Protein AF-A0A8U0NL23-F1 (afdb_monomer_lite)

InterPro domains:
  IPR001197 Large ribosomal subunit protein uL16, eukaryota/archaea [PTHR11726] (1-79)
  IPR036920 Large ribosomal subunit protein uL16 superfamily [G3DSA:3.90.1170.10] (1-43)
  IPR036920 Large r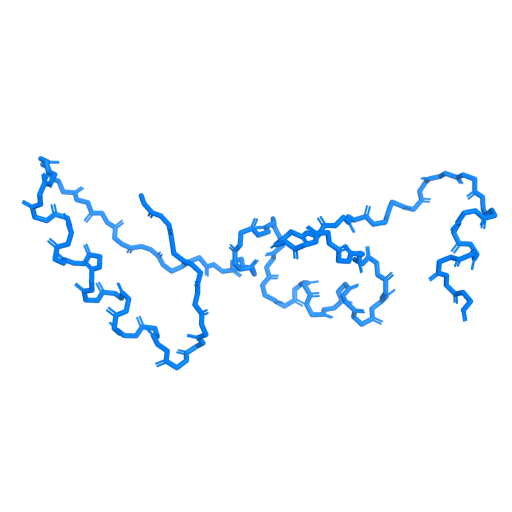ibosomal subunit protein uL16 superfamily [SSF54686] (1-38)

Foldseek 3Di:
DFDDDDPVCVVVVVVVVVVVCVVPPDDDDDDDDQCNGPAPHGPVRVVVCVVVLQWDDDDVYTDGRDPDDDVVVVVVSVD

pLDDT: mean 92.6, std 4.89, range [75.44, 98.06]

Organism: Mustela putorius furo (NCBI:txid9669)

Sequence (79 aa):
MSIRTKLQNKEHVIEALRRAKFKFPGRQKIHISKKWGFTKFSADEFEDMVAEKRLIPDGCGVKYIRTRGPLDKWRALHS

Secondary structure (DSSP, 8-state):
------GGGHHHHHHHHHHHGGGSSS-PPP---SBSTTSSSBHHHHHHHHHTT-EEEETTEEEE--S-S-HHHHHHHH-

Structure (mmCIF, N/CA/C/O backbone):
data_AF-A0A8U0NL23-F1
#
_entry.id   AF-A0A8U0NL23-F1
#
loop_
_atom_site.group_PDB
_atom_site.id
_atom_site.type_symbol
_atom_site.label_atom_id
_atom_site.label_alt_id
_atom_site.label_comp_id
_atom_site.label_asym_id
_atom_site.label_entity_id
_atom_site.label_seq_id
_atom_site.pdbx_PDB_ins_code
_atom_site.Cartn_x
_atom_site.Cartn_y
_atom_site.Cartn_z
_atom_site.occupancy
_atom_site.B_iso_or_equiv
_atom_site.auth_seq_id
_atom_site.auth_comp_id
_atom_site.auth_asym_id
_atom_site.auth_atom_id
_atom_site.pdbx_PDB_model_num
ATOM 1 N N . MET A 1 1 ? 0.530 -0.539 11.887 1.00 93.75 1 MET A N 1
ATOM 2 C CA . MET A 1 1 ? -0.067 -1.663 11.130 1.00 93.75 1 MET A CA 1
ATOM 3 C C . MET A 1 1 ? -0.569 -1.138 9.789 1.00 93.75 1 MET A C 1
ATOM 5 O O . MET A 1 1 ? -1.139 -0.053 9.783 1.00 93.75 1 MET A O 1
ATOM 9 N N . SER A 1 2 ? -0.346 -1.857 8.685 1.00 95.19 2 SER A N 1
ATOM 10 C CA . SER A 1 2 ? -0.812 -1.498 7.333 1.00 95.19 2 SER A CA 1
ATOM 11 C C . SER A 1 2 ? -1.506 -2.692 6.669 1.00 95.19 2 SER A C 1
ATOM 13 O O . SER A 1 2 ? -1.135 -3.837 6.907 1.00 95.19 2 SER A O 1
ATOM 15 N N . ILE A 1 3 ? -2.536 -2.431 5.859 1.00 96.56 3 ILE A N 1
ATOM 16 C CA . ILE A 1 3 ? -3.347 -3.457 5.188 1.00 96.56 3 ILE A CA 1
ATOM 17 C C . ILE A 1 3 ? -3.578 -3.009 3.740 1.00 96.56 3 ILE A C 1
ATOM 19 O O . ILE A 1 3 ? -3.925 -1.853 3.505 1.00 96.56 3 ILE A O 1
ATOM 23 N N . ARG A 1 4 ? -3.393 -3.919 2.775 1.00 95.38 4 ARG A N 1
ATOM 24 C CA . ARG A 1 4 ? -3.748 -3.730 1.360 1.00 95.38 4 ARG A CA 1
ATOM 25 C C . ARG A 1 4 ? -4.980 -4.575 1.056 1.00 95.38 4 ARG A C 1
ATOM 27 O O . ARG A 1 4 ? -4.982 -5.766 1.345 1.00 95.38 4 ARG A O 1
ATOM 34 N N . THR A 1 5 ? -6.010 -3.974 0.471 1.00 96.06 5 THR A N 1
ATOM 35 C CA . THR A 1 5 ? -7.258 -4.663 0.119 1.00 96.06 5 THR A CA 1
ATOM 36 C C . THR A 1 5 ? -7.866 -4.079 -1.155 1.00 96.06 5 THR A C 1
ATOM 38 O O . THR A 1 5 ? -7.417 -3.037 -1.634 1.00 96.06 5 THR A O 1
ATOM 41 N N . LYS A 1 6 ? -8.887 -4.746 -1.698 1.00 94.62 6 LYS A N 1
ATOM 42 C CA . LYS A 1 6 ? -9.728 -4.213 -2.778 1.00 94.62 6 LYS A CA 1
ATOM 43 C C . LYS A 1 6 ? -10.615 -3.082 -2.252 1.00 94.62 6 LYS A C 1
ATOM 45 O O . LYS A 1 6 ? -10.991 -3.087 -1.079 1.00 94.62 6 LYS A O 1
ATOM 50 N N . LEU A 1 7 ? -11.011 -2.159 -3.132 1.00 92.69 7 LEU A N 1
ATOM 51 C CA . LEU A 1 7 ? -11.807 -0.980 -2.766 1.00 92.69 7 LEU A CA 1
ATOM 52 C C . LEU A 1 7 ? -13.124 -1.336 -2.051 1.00 92.69 7 LEU A C 1
ATOM 54 O O . LEU A 1 7 ? -13.515 -0.644 -1.116 1.00 92.69 7 LEU A O 1
ATOM 58 N N . GLN A 1 8 ? -13.745 -2.458 -2.427 1.00 96.94 8 GLN A N 1
ATOM 59 C CA . GLN A 1 8 ? -14.997 -2.954 -1.839 1.00 96.94 8 GLN A CA 1
ATOM 60 C C . GLN A 1 8 ? -14.901 -3.203 -0.325 1.00 96.94 8 GLN A C 1
ATOM 62 O O . GLN A 1 8 ? -15.858 -2.993 0.405 1.00 96.94 8 GLN A O 1
ATOM 67 N N . ASN A 1 9 ? -13.730 -3.609 0.170 1.00 97.06 9 ASN A N 1
ATOM 68 C CA . ASN A 1 9 ? -13.546 -4.014 1.567 1.00 97.06 9 ASN A CA 1
ATOM 69 C C . ASN A 1 9 ? -13.055 -2.868 2.466 1.00 97.06 9 ASN A C 1
ATOM 71 O O . ASN A 1 9 ? -12.635 -3.103 3.602 1.00 97.06 9 ASN A O 1
ATOM 75 N N . LYS A 1 10 ? -13.050 -1.630 1.959 1.00 95.31 10 LYS A N 1
ATOM 76 C CA . LYS A 1 10 ? -12.486 -0.461 2.643 1.00 95.31 10 LYS A CA 1
ATOM 77 C C . LYS A 1 10 ? -13.089 -0.250 4.034 1.00 95.31 10 LYS A C 1
ATOM 79 O O . LYS A 1 10 ? -12.343 -0.087 4.998 1.00 95.31 10 LYS A O 1
ATOM 84 N N . GLU A 1 11 ? -14.413 -0.272 4.147 1.00 97.25 11 GLU A N 1
ATOM 85 C CA . GLU A 1 11 ? -15.117 -0.005 5.409 1.00 97.25 11 GLU A CA 1
ATOM 86 C C . GLU A 1 11 ? -14.830 -1.082 6.460 1.00 97.25 11 GLU A C 1
ATOM 88 O O . GLU A 1 11 ? -14.508 -0.767 7.608 1.00 97.25 11 GLU A O 1
ATOM 93 N N . HIS A 1 12 ? -14.820 -2.351 6.043 1.00 98.00 12 HIS A N 1
ATOM 94 C CA . HIS A 1 12 ? -14.481 -3.478 6.912 1.00 98.00 12 HIS A CA 1
ATOM 95 C C . HIS A 1 12 ? -13.062 -3.367 7.484 1.00 98.00 12 HIS A C 1
ATOM 97 O O . HIS A 1 12 ? -12.844 -3.632 8.666 1.00 98.00 12 HIS A O 1
ATOM 103 N N . VAL A 1 13 ? -12.091 -2.927 6.676 1.00 97.69 13 VAL A N 1
ATOM 104 C CA . VAL A 1 13 ? -10.705 -2.743 7.132 1.00 97.69 13 VAL A CA 1
ATOM 105 C C . VAL A 1 13 ? -10.578 -1.579 8.116 1.00 97.69 13 VAL A C 1
ATOM 107 O O . VAL A 1 13 ? -9.840 -1.689 9.098 1.00 97.69 13 VAL A O 1
ATOM 110 N N . ILE A 1 14 ? -11.306 -0.479 7.902 1.00 97.06 14 ILE A N 1
ATOM 1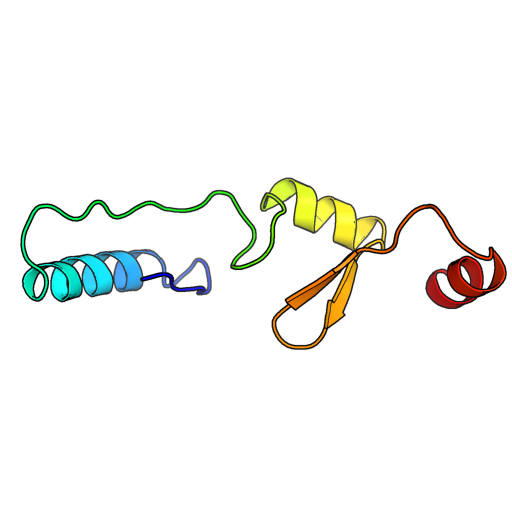11 C CA . ILE A 1 14 ? -11.312 0.656 8.838 1.00 97.06 14 ILE A CA 1
ATOM 112 C C . ILE A 1 14 ? -11.850 0.213 10.204 1.00 97.06 14 ILE A C 1
ATOM 114 O O . ILE A 1 14 ? -11.234 0.518 11.229 1.00 97.06 14 ILE A O 1
ATOM 118 N N . GLU A 1 15 ? -12.940 -0.555 10.232 1.00 97.56 15 GLU A N 1
ATOM 119 C CA . GLU A 1 15 ? -13.505 -1.087 11.476 1.00 97.56 15 GLU A CA 1
ATOM 120 C C . GLU A 1 15 ? -12.560 -2.087 12.158 1.00 97.56 15 GLU A C 1
ATOM 122 O O . GLU A 1 15 ? -12.354 -2.020 13.373 1.00 97.56 15 GLU A O 1
ATOM 127 N N . ALA A 1 16 ? -11.905 -2.964 11.393 1.00 98.06 16 ALA A N 1
ATOM 128 C CA . ALA A 1 16 ? -10.911 -3.890 11.930 1.00 98.06 16 ALA A CA 1
ATOM 129 C C . ALA A 1 16 ? -9.740 -3.148 12.603 1.00 98.06 16 ALA A C 1
ATOM 131 O O . ALA A 1 16 ? -9.360 -3.479 13.728 1.00 98.06 16 ALA A O 1
ATOM 132 N N . LEU A 1 17 ? -9.214 -2.089 11.974 1.00 97.44 17 LEU A N 1
ATOM 133 C CA . LEU A 1 17 ? -8.159 -1.253 12.561 1.00 97.44 17 LEU A CA 1
ATOM 134 C C . LEU A 1 17 ? -8.657 -0.450 13.773 1.00 97.44 17 LEU A C 1
ATOM 136 O O . LEU A 1 17 ? -7.907 -0.261 14.736 1.00 97.44 17 LEU A O 1
ATOM 140 N N . ARG A 1 18 ? -9.926 -0.015 13.772 1.00 96.94 18 ARG A N 1
ATOM 141 C CA . ARG A 1 18 ? -10.558 0.633 14.932 1.00 96.94 18 ARG A CA 1
ATOM 142 C C . ARG A 1 18 ? -10.662 -0.323 16.117 1.00 96.94 18 ARG A C 1
ATOM 144 O O . ARG A 1 18 ? -10.482 0.116 17.245 1.00 96.94 18 ARG A O 1
ATOM 151 N N . ARG A 1 19 ? -10.909 -1.613 15.887 1.00 97.56 19 ARG A N 1
ATOM 152 C CA . ARG A 1 19 ? -10.899 -2.632 16.949 1.00 97.56 19 ARG A CA 1
ATOM 153 C C . ARG A 1 19 ? -9.483 -2.953 17.416 1.00 97.56 19 ARG A C 1
ATOM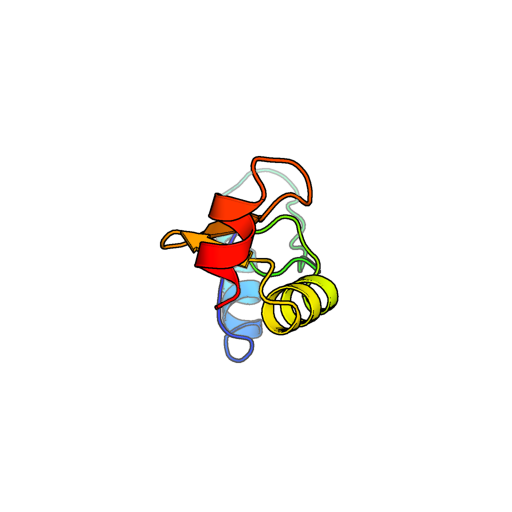 155 O O . ARG A 1 19 ? -9.234 -3.026 18.616 1.00 97.56 19 ARG A O 1
ATOM 162 N N . ALA A 1 20 ? -8.548 -3.086 16.477 1.00 97.44 20 ALA A N 1
ATOM 163 C CA . ALA A 1 20 ? -7.155 -3.399 16.777 1.00 97.44 20 ALA A CA 1
ATOM 164 C C . ALA A 1 20 ? -6.492 -2.322 17.647 1.00 97.44 20 ALA A C 1
ATOM 166 O O . ALA A 1 20 ? -5.745 -2.656 18.566 1.00 97.44 20 ALA A O 1
ATOM 167 N N . LYS A 1 21 ? -6.795 -1.033 17.423 1.00 96.56 21 LYS A N 1
ATOM 168 C CA . LYS A 1 21 ? -6.169 0.042 18.207 1.00 96.56 21 LYS A CA 1
ATOM 169 C C . LYS A 1 21 ? -6.491 -0.004 19.704 1.00 96.56 21 LYS A C 1
ATOM 171 O O . LYS A 1 21 ? -5.695 0.511 20.473 1.00 96.56 21 LYS A O 1
ATOM 176 N N . PHE A 1 22 ? -7.594 -0.634 20.130 1.00 96.38 22 PHE A N 1
ATOM 177 C CA . PHE A 1 22 ? -7.916 -0.798 21.559 1.00 96.38 22 PHE A CA 1
ATOM 178 C C . PHE A 1 22 ? -6.936 -1.711 22.303 1.00 96.38 22 PHE A C 1
ATOM 180 O O . PHE A 1 22 ? -6.941 -1.741 23.528 1.00 96.38 22 PHE A O 1
ATOM 187 N N . LYS A 1 23 ? -6.118 -2.480 21.577 1.00 97.44 23 LYS A N 1
ATOM 188 C CA . LYS A 1 23 ? -5.094 -3.354 22.160 1.00 97.44 23 LYS A CA 1
ATOM 189 C C . LYS A 1 23 ? -3.750 -2.655 22.358 1.00 97.44 23 LYS A C 1
ATOM 191 O O . LYS A 1 23 ? -2.866 -3.237 22.972 1.00 97.44 23 LYS A O 1
ATOM 196 N N . PHE A 1 24 ? -3.592 -1.428 21.860 1.00 96.25 24 PHE A N 1
ATOM 197 C CA . PHE A 1 24 ? -2.356 -0.662 21.976 1.00 96.25 24 PHE A CA 1
ATOM 198 C C . PHE A 1 24 ? -2.567 0.561 22.876 1.00 96.25 24 PHE A C 1
ATOM 200 O O . PHE A 1 24 ? -3.613 1.207 22.779 1.00 96.25 24 PHE A O 1
ATOM 207 N N . PRO A 1 25 ? -1.594 0.911 23.735 1.00 97.81 25 PRO A N 1
ATOM 208 C CA . PRO A 1 25 ? -1.697 2.102 24.566 1.00 97.81 25 PRO A CA 1
ATOM 209 C C . PRO A 1 25 ? -1.691 3.381 23.714 1.00 97.81 25 PRO A C 1
ATOM 211 O O . PRO A 1 25 ? -1.099 3.448 22.631 1.00 97.81 25 PRO A O 1
ATOM 214 N N . GLY A 1 26 ? -2.337 4.425 24.233 1.00 97.00 26 GLY A N 1
ATOM 215 C CA . GLY A 1 26 ? -2.379 5.747 23.609 1.00 97.00 26 GLY A CA 1
ATOM 216 C C . GLY A 1 26 ? -3.381 5.886 22.456 1.00 97.00 26 GLY A C 1
ATOM 217 O O . GLY A 1 26 ? -4.246 5.045 22.218 1.00 97.00 26 GLY A O 1
ATOM 218 N N . ARG A 1 27 ? -3.295 7.015 21.739 1.00 95.62 27 ARG A N 1
ATOM 219 C CA . ARG A 1 27 ? -4.201 7.345 20.630 1.00 95.62 27 ARG A CA 1
ATOM 220 C C . ARG A 1 27 ? -3.563 6.981 19.294 1.00 95.62 27 ARG A C 1
ATOM 222 O O . ARG A 1 27 ? -2.621 7.630 18.857 1.00 95.62 27 ARG A O 1
ATOM 229 N N . GLN A 1 28 ? -4.129 5.988 18.616 1.00 97.12 28 GLN A N 1
ATOM 230 C CA . GLN A 1 28 ? -3.733 5.620 17.255 1.00 97.12 28 GLN A CA 1
ATOM 231 C C . GLN A 1 28 ? -4.666 6.270 16.223 1.00 97.12 28 GLN A C 1
ATOM 233 O O . GLN A 1 28 ? -5.895 6.231 16.374 1.00 97.12 28 GLN A O 1
ATOM 238 N N . LYS A 1 29 ? -4.090 6.836 15.155 1.00 95.88 29 LYS A N 1
ATOM 239 C CA . LYS A 1 29 ? -4.822 7.434 14.027 1.00 95.88 29 LYS A CA 1
ATOM 240 C C . LYS A 1 29 ? -4.798 6.487 12.829 1.00 95.88 29 LYS A C 1
ATOM 242 O O . LYS A 1 29 ? -3.738 6.031 12.415 1.00 95.88 29 LYS A O 1
ATOM 247 N N . ILE A 1 30 ? -5.970 6.213 12.266 1.00 96.44 30 ILE A N 1
ATOM 248 C CA . ILE A 1 30 ? -6.112 5.427 11.036 1.00 96.44 30 ILE A CA 1
ATOM 249 C C . IL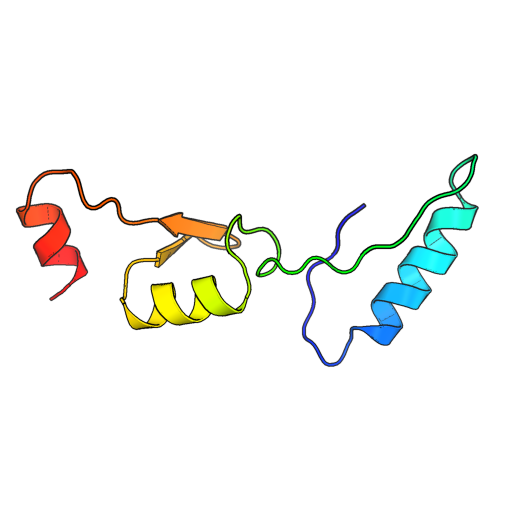E A 1 30 ? -6.046 6.403 9.861 1.00 96.44 30 ILE A C 1
ATOM 251 O O . ILE A 1 30 ? -6.738 7.420 9.866 1.00 96.44 30 ILE A O 1
ATOM 255 N N . HIS A 1 31 ? -5.206 6.110 8.872 1.00 95.56 31 HIS A N 1
ATOM 256 C CA . HIS A 1 31 ? -5.052 6.924 7.670 1.00 95.56 31 HIS A CA 1
ATOM 257 C C . HIS A 1 31 ? -5.218 6.056 6.425 1.00 95.56 31 HIS A C 1
ATOM 259 O O . HIS A 1 31 ? -4.707 4.938 6.371 1.00 95.56 31 HIS A O 1
ATOM 265 N N . ILE A 1 32 ? -5.920 6.586 5.425 1.00 95.31 32 ILE A N 1
ATOM 266 C CA . ILE A 1 32 ? -6.033 5.968 4.106 1.00 95.31 32 ILE A CA 1
ATOM 267 C C . ILE A 1 32 ? -4.919 6.555 3.247 1.00 95.31 32 ILE A C 1
ATOM 269 O O . ILE A 1 32 ? -4.914 7.751 2.966 1.00 95.31 32 ILE A O 1
ATOM 273 N N . SER A 1 33 ? -3.966 5.709 2.864 1.00 94.88 33 SER A N 1
ATOM 274 C CA . SER A 1 33 ? -2.881 6.102 1.968 1.00 94.88 33 SER A CA 1
ATOM 275 C C . SER A 1 33 ? -3.422 6.436 0.576 1.00 94.88 33 SER A C 1
ATOM 277 O O . SER A 1 33 ? -4.307 5.745 0.078 1.00 94.88 33 SER A O 1
ATOM 279 N N . LYS A 1 34 ? -2.834 7.448 -0.070 1.00 95.19 34 LYS A N 1
ATOM 280 C CA . LYS A 1 34 ? -3.042 7.749 -1.499 1.00 95.19 34 LYS A CA 1
ATOM 281 C C . LYS A 1 34 ? -2.223 6.844 -2.428 1.00 95.19 34 LYS A C 1
ATOM 283 O O . LYS A 1 34 ? -2.380 6.901 -3.642 1.00 95.19 34 LYS A O 1
ATOM 288 N N . LYS A 1 35 ? -1.296 6.065 -1.864 1.00 95.31 35 LYS A N 1
ATOM 289 C CA . LYS A 1 35 ? -0.397 5.194 -2.623 1.00 95.31 35 LYS A CA 1
ATOM 290 C C . LYS A 1 35 ? -1.099 3.937 -3.106 1.00 95.31 35 LYS A C 1
ATOM 292 O O . LYS A 1 35 ? -1.990 3.426 -2.424 1.00 95.31 35 LYS A O 1
ATOM 297 N N . TRP A 1 36 ? -0.615 3.380 -4.209 1.00 94.38 36 TRP A N 1
ATOM 298 C CA . TRP A 1 36 ? -1.072 2.082 -4.682 1.00 94.38 36 TRP A CA 1
ATOM 299 C C . TRP A 1 36 ? -0.541 0.957 -3.784 1.00 94.38 36 TRP A C 1
ATOM 301 O O . TRP A 1 36 ? 0.574 0.450 -3.949 1.00 94.38 36 TRP A O 1
ATOM 311 N N . GLY A 1 37 ? -1.332 0.582 -2.777 1.00 93.75 37 GLY A N 1
ATOM 312 C CA . GLY A 1 37 ? -0.992 -0.475 -1.828 1.00 93.75 37 GLY A CA 1
ATOM 313 C C . GLY A 1 37 ? 0.324 -0.209 -1.089 1.00 93.75 37 GLY A C 1
ATOM 314 O O . GLY A 1 37 ? 0.469 0.794 -0.395 1.00 93.75 37 GLY A O 1
ATOM 315 N N . PHE A 1 38 ? 1.279 -1.134 -1.221 1.00 94.44 38 PHE A N 1
ATOM 316 C CA . PHE A 1 38 ? 2.601 -1.061 -0.580 1.00 94.44 38 PHE A CA 1
ATOM 317 C C . PHE A 1 38 ? 3.701 -0.570 -1.528 1.00 94.44 38 PHE A C 1
ATOM 319 O O . PHE A 1 38 ? 4.880 -0.846 -1.319 1.00 94.44 38 PHE A O 1
ATOM 326 N N . THR A 1 39 ? 3.322 0.147 -2.584 1.00 94.06 39 THR A N 1
ATOM 327 C CA . THR A 1 39 ? 4.275 0.792 -3.488 1.00 94.06 39 THR A CA 1
ATOM 328 C C . THR A 1 39 ? 4.555 2.230 -3.049 1.00 94.06 39 THR A C 1
ATOM 330 O O . THR A 1 39 ? 3.936 2.761 -2.123 1.00 94.06 39 THR A O 1
ATOM 333 N N . LYS A 1 40 ? 5.534 2.867 -3.695 1.00 91.94 40 LYS A N 1
ATOM 334 C CA . LYS A 1 40 ? 5.878 4.273 -3.445 1.00 91.94 40 LYS A CA 1
ATOM 335 C C . LYS A 1 40 ? 5.022 5.269 -4.236 1.00 91.94 40 LYS A C 1
ATOM 337 O O . LYS A 1 40 ? 5.010 6.432 -3.849 1.00 91.94 40 LYS A O 1
ATOM 342 N N . PHE A 1 41 ? 4.342 4.806 -5.282 1.00 93.94 41 PHE A N 1
ATOM 343 C CA . PHE A 1 41 ? 3.596 5.612 -6.250 1.00 93.94 41 PHE A CA 1
ATOM 344 C C . PHE A 1 41 ? 2.173 5.890 -5.762 1.00 93.94 41 PHE A C 1
ATOM 346 O O . PHE A 1 41 ? 1.622 5.080 -5.004 1.00 93.94 41 PHE A O 1
ATOM 353 N N . SER A 1 42 ? 1.587 7.018 -6.168 1.00 96.00 42 SER A N 1
ATOM 354 C CA . SER A 1 42 ? 0.148 7.262 -5.984 1.00 96.00 42 SER A CA 1
ATOM 355 C C . SER A 1 42 ? -0.686 6.264 -6.805 1.00 96.00 42 SER A C 1
ATOM 357 O O . SER A 1 42 ? -0.139 5.523 -7.618 1.00 96.00 42 SER A O 1
ATOM 359 N N . ALA A 1 43 ? -1.995 6.181 -6.553 1.00 93.00 43 ALA A N 1
ATOM 360 C CA . ALA A 1 43 ? -2.871 5.345 -7.375 1.00 93.00 43 ALA A CA 1
ATOM 361 C C . ALA A 1 43 ? -2.845 5.783 -8.849 1.00 93.00 43 ALA A C 1
ATOM 363 O O . ALA A 1 43 ? -2.580 4.955 -9.715 1.00 93.00 43 ALA A O 1
ATOM 364 N N . ASP A 1 44 ? -2.993 7.086 -9.086 1.00 94.00 44 ASP A N 1
ATOM 365 C CA . ASP A 1 44 ? -3.011 7.681 -10.425 1.00 94.00 44 ASP A CA 1
ATOM 366 C C . ASP A 1 44 ? -1.668 7.459 -11.151 1.00 94.00 44 ASP A C 1
ATOM 368 O O . ASP A 1 44 ? -1.624 6.896 -12.240 1.00 94.00 44 ASP A O 1
ATOM 372 N N . GLU A 1 45 ? -0.543 7.767 -10.490 1.00 94.69 45 GLU A N 1
ATOM 373 C CA . GLU A 1 45 ? 0.802 7.552 -11.050 1.00 94.69 45 GLU A CA 1
ATOM 374 C C . GLU A 1 45 ? 1.076 6.078 -11.362 1.00 94.69 45 GLU A C 1
ATOM 376 O O . GLU A 1 45 ? 1.830 5.755 -12.279 1.00 94.69 45 GLU A O 1
ATOM 381 N N . PHE A 1 46 ? 0.537 5.165 -10.551 1.00 94.25 46 PHE A N 1
ATOM 382 C CA . PHE A 1 46 ? 0.741 3.740 -10.759 1.00 94.25 46 PHE A CA 1
ATOM 383 C C . PHE A 1 46 ? 0.024 3.269 -12.024 1.00 94.25 46 PHE A C 1
ATOM 385 O O . PHE A 1 46 ? 0.622 2.527 -12.800 1.00 94.25 46 PHE A O 1
ATOM 392 N N . GLU A 1 47 ? -1.218 3.703 -12.241 1.00 93.19 47 GLU A N 1
ATOM 393 C CA . GLU A 1 47 ? -1.983 3.386 -13.450 1.00 93.19 47 GLU A CA 1
ATOM 394 C C . GLU A 1 47 ? -1.287 3.934 -14.703 1.00 93.19 47 GLU A C 1
ATOM 396 O O . GLU A 1 47 ? -1.071 3.175 -15.653 1.00 93.19 47 GLU A O 1
ATOM 401 N N . ASP A 1 48 ? -0.806 5.179 -14.653 1.00 94.38 48 ASP A N 1
ATOM 402 C CA . ASP A 1 48 ? -0.029 5.793 -15.736 1.00 94.38 48 ASP A CA 1
ATOM 403 C C . ASP A 1 48 ? 1.259 5.006 -16.030 1.00 94.38 48 ASP A C 1
ATOM 405 O O . ASP A 1 48 ? 1.538 4.637 -17.171 1.00 94.38 48 ASP A O 1
ATOM 409 N N . MET A 1 49 ? 2.044 4.663 -15.002 1.00 92.50 49 MET A N 1
ATOM 410 C CA . MET A 1 49 ? 3.293 3.915 -15.191 1.00 92.50 49 MET A CA 1
ATOM 411 C C . MET A 1 49 ? 3.076 2.471 -15.665 1.00 92.50 49 MET A C 1
ATOM 413 O O . MET A 1 49 ? 3.971 1.898 -16.299 1.00 92.50 49 MET A O 1
ATOM 417 N N . VAL A 1 50 ? 1.928 1.861 -15.351 1.00 91.06 50 VAL A N 1
ATOM 418 C CA . VAL A 1 50 ? 1.530 0.563 -15.916 1.00 91.06 50 VAL A CA 1
ATOM 419 C C . VAL A 1 50 ? 1.177 0.721 -17.394 1.00 91.06 50 VAL A C 1
ATOM 421 O O . VAL A 1 50 ? 1.658 -0.076 -18.201 1.00 91.06 50 VAL A O 1
ATOM 424 N N . ALA A 1 51 ? 0.411 1.752 -17.764 1.00 90.94 51 ALA A N 1
ATOM 425 C CA . ALA A 1 51 ? 0.081 2.048 -19.159 1.00 90.94 51 ALA A CA 1
ATOM 426 C C . ALA A 1 51 ? 1.339 2.339 -20.001 1.00 90.94 51 ALA A C 1
ATOM 428 O O . ALA A 1 51 ? 1.473 1.833 -21.114 1.00 90.94 51 ALA A O 1
ATOM 429 N N . GLU A 1 52 ? 2.317 3.053 -19.433 1.00 89.62 52 GLU A N 1
ATOM 430 C CA . GLU A 1 52 ? 3.635 3.307 -20.035 1.00 89.62 52 GLU A CA 1
ATOM 431 C C . GLU A 1 52 ? 4.562 2.071 -20.060 1.00 89.62 52 GLU A C 1
ATOM 433 O O . GLU A 1 52 ? 5.690 2.165 -20.545 1.00 89.62 52 GLU A O 1
ATOM 438 N N . LYS A 1 53 ? 4.140 0.916 -19.520 1.00 88.12 53 LYS A N 1
ATOM 439 C CA . LYS A 1 53 ? 4.952 -0.311 -19.372 1.00 88.12 53 LYS A CA 1
ATOM 440 C C . LYS A 1 53 ? 6.271 -0.106 -18.606 1.00 88.12 53 LYS A C 1
ATOM 442 O O . LYS A 1 53 ? 7.261 -0.793 -18.847 1.00 88.12 53 LYS A O 1
ATOM 447 N N . ARG A 1 54 ? 6.302 0.808 -17.628 1.00 89.31 54 ARG A N 1
ATOM 448 C CA . ARG A 1 54 ? 7.507 1.128 -16.826 1.00 89.31 54 ARG A CA 1
ATOM 449 C C . ARG A 1 54 ? 7.610 0.361 -15.515 1.00 89.31 54 ARG A C 1
ATOM 451 O O . ARG A 1 54 ? 8.609 0.494 -14.799 1.00 89.31 54 ARG A O 1
ATOM 458 N N . LEU A 1 55 ? 6.596 -0.429 -15.183 1.00 92.06 55 LEU A N 1
ATOM 459 C CA . LEU A 1 55 ? 6.557 -1.268 -13.991 1.00 92.06 55 LEU A CA 1
ATOM 460 C C . LEU A 1 55 ? 6.561 -2.742 -14.385 1.00 92.06 55 LEU A C 1
ATOM 462 O O . LEU A 1 55 ? 5.715 -3.194 -15.148 1.00 92.06 55 LEU A O 1
ATOM 466 N N . ILE A 1 56 ? 7.505 -3.494 -13.820 1.00 89.81 56 ILE A N 1
ATOM 467 C CA . ILE A 1 56 ? 7.586 -4.949 -13.948 1.00 89.81 56 ILE A CA 1
ATOM 468 C C . ILE A 1 56 ? 7.004 -5.568 -12.672 1.00 89.81 56 ILE A C 1
ATOM 470 O O . ILE A 1 56 ? 7.412 -5.170 -11.572 1.00 89.81 56 ILE A O 1
ATOM 474 N N . PRO A 1 57 ? 6.079 -6.537 -12.775 1.00 91.19 57 PRO A N 1
ATOM 475 C CA . PRO A 1 57 ? 5.567 -7.245 -11.609 1.00 91.19 57 PRO A CA 1
ATOM 476 C C . PRO A 1 57 ? 6.683 -8.053 -10.927 1.00 91.19 57 PRO A C 1
ATOM 478 O O . PRO A 1 57 ? 7.440 -8.762 -11.582 1.00 91.19 57 PRO A O 1
ATOM 481 N N . ASP A 1 58 ? 6.778 -7.954 -9.600 1.00 92.75 58 ASP A N 1
ATOM 482 C CA . ASP A 1 58 ? 7.767 -8.666 -8.777 1.00 92.75 58 ASP A CA 1
ATOM 483 C C . ASP A 1 58 ? 7.055 -9.334 -7.593 1.00 92.75 58 ASP A C 1
ATOM 485 O O . ASP A 1 58 ? 7.175 -8.937 -6.429 1.00 92.75 58 ASP A O 1
ATOM 489 N N . GLY A 1 59 ? 6.191 -10.296 -7.924 1.00 92.19 59 GLY A N 1
ATOM 490 C CA . GLY A 1 59 ? 5.303 -10.955 -6.971 1.00 92.19 59 GLY A CA 1
ATOM 491 C C . GLY A 1 59 ? 4.329 -9.966 -6.325 1.00 92.19 59 GLY A C 1
ATOM 492 O O . GLY A 1 59 ? 3.453 -9.410 -6.982 1.00 92.19 59 GLY A O 1
ATOM 493 N N . CYS A 1 60 ? 4.473 -9.741 -5.017 1.00 90.75 60 CYS A N 1
ATOM 494 C CA . CYS A 1 60 ? 3.629 -8.795 -4.280 1.00 90.75 60 CYS A CA 1
ATOM 495 C C . CYS A 1 60 ? 3.969 -7.319 -4.548 1.00 90.75 60 CYS A C 1
ATOM 497 O O . CYS A 1 60 ? 3.137 -6.454 -4.235 1.00 90.75 60 CYS A O 1
ATOM 499 N N . GLY A 1 61 ? 5.177 -7.042 -5.051 1.00 92.00 61 GLY A N 1
ATOM 500 C CA . GLY A 1 61 ? 5.709 -5.708 -5.317 1.00 92.00 61 GLY A CA 1
ATOM 501 C C . GLY A 1 61 ? 5.854 -5.404 -6.808 1.00 92.00 61 GLY A C 1
ATOM 502 O O . GLY A 1 61 ? 5.400 -6.155 -7.669 1.00 92.00 61 GLY A O 1
ATOM 503 N N . VAL A 1 62 ? 6.500 -4.274 -7.103 1.00 94.00 62 VAL A N 1
ATOM 504 C CA . VAL A 1 62 ? 6.831 -3.857 -8.471 1.00 94.00 62 VAL A CA 1
ATOM 505 C C . VAL A 1 62 ? 8.273 -3.381 -8.556 1.00 94.00 62 VAL A C 1
ATOM 507 O O . VAL A 1 62 ? 8.777 -2.701 -7.657 1.00 94.00 62 VAL A O 1
ATOM 510 N N . LYS A 1 63 ? 8.923 -3.698 -9.672 1.00 91.19 63 LYS A N 1
ATOM 511 C CA . LYS A 1 63 ? 10.228 -3.161 -10.049 1.00 91.19 63 LYS A CA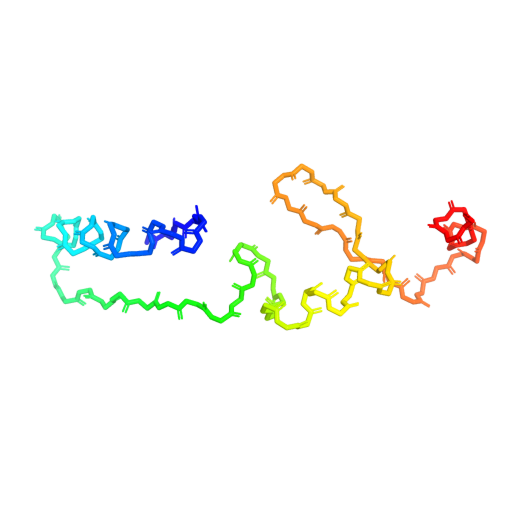 1
ATOM 512 C C . LYS A 1 63 ? 10.032 -2.051 -11.071 1.00 91.19 63 LYS A C 1
ATOM 514 O O . LYS A 1 63 ? 9.374 -2.232 -12.087 1.00 91.19 63 LYS A O 1
ATOM 519 N N . TYR A 1 64 ? 10.619 -0.895 -10.791 1.00 90.44 64 TYR A N 1
ATOM 520 C CA . TYR A 1 64 ? 10.593 0.246 -11.699 1.00 90.44 64 TYR A CA 1
ATOM 521 C C . TYR A 1 64 ? 11.710 0.139 -12.740 1.00 90.44 64 TYR A C 1
ATOM 523 O O . TYR A 1 64 ? 12.886 0.010 -12.377 1.00 90.44 64 TYR A O 1
ATOM 531 N N . ILE A 1 65 ? 11.345 0.244 -14.017 1.00 88.06 65 ILE A N 1
ATOM 532 C CA . ILE A 1 65 ? 12.287 0.309 -15.132 1.00 88.06 65 ILE A CA 1
ATOM 533 C C . ILE A 1 65 ? 12.863 1.722 -15.190 1.00 88.06 65 ILE A C 1
ATOM 535 O O . ILE A 1 65 ? 12.173 2.706 -15.461 1.00 88.06 65 ILE A O 1
ATOM 539 N N . ARG A 1 66 ? 14.165 1.825 -14.925 1.00 85.81 66 ARG A N 1
ATOM 540 C CA . ARG A 1 66 ? 14.893 3.091 -15.023 1.00 85.81 66 ARG A CA 1
ATOM 541 C C . ARG A 1 66 ? 15.092 3.452 -16.492 1.00 85.81 66 ARG A C 1
ATOM 543 O O . ARG A 1 66 ? 15.344 2.586 -17.319 1.00 85.81 66 ARG A O 1
ATOM 550 N N . THR A 1 67 ? 15.122 4.746 -16.786 1.00 84.12 67 THR A N 1
ATOM 551 C CA . THR A 1 67 ? 15.501 5.289 -18.104 1.00 84.12 67 THR A CA 1
ATOM 552 C C . THR A 1 67 ? 17.010 5.232 -18.374 1.00 84.12 67 THR A C 1
ATOM 554 O O . THR A 1 67 ? 17.490 5.800 -19.348 1.00 84.12 67 THR A O 1
ATOM 557 N N . ARG A 1 68 ? 17.784 4.577 -17.500 1.00 83.81 68 ARG A N 1
ATOM 558 C CA . ARG A 1 68 ? 19.242 4.463 -17.587 1.00 83.81 68 ARG A CA 1
ATOM 559 C C . ARG A 1 68 ? 19.644 2.995 -17.565 1.00 83.81 68 ARG A C 1
ATOM 561 O O . ARG A 1 68 ? 19.218 2.257 -16.677 1.00 83.81 68 ARG A O 1
ATOM 568 N N . GLY A 1 69 ? 20.501 2.610 -18.500 1.00 86.06 69 GLY A N 1
ATOM 569 C CA . GLY A 1 69 ? 21.035 1.259 -18.639 1.00 86.06 69 GLY A CA 1
ATOM 570 C C . GLY A 1 69 ? 21.301 0.915 -20.107 1.00 86.06 69 GLY A C 1
ATOM 571 O O . GLY A 1 69 ? 21.012 1.730 -20.982 1.00 86.06 69 GLY A O 1
ATOM 572 N N . PRO A 1 70 ? 21.850 -0.278 -20.386 1.00 89.44 70 PRO A N 1
ATOM 573 C CA . PRO A 1 70 ? 22.046 -0.750 -21.754 1.00 89.44 70 PRO A CA 1
ATOM 574 C C . PRO A 1 70 ? 20.724 -0.787 -22.532 1.00 89.44 70 PRO A C 1
ATOM 576 O O . PRO A 1 70 ? 19.738 -1.347 -22.045 1.00 89.44 70 PRO A O 1
ATOM 579 N N . LEU A 1 71 ? 20.715 -0.218 -23.743 1.00 88.00 71 LEU A N 1
ATOM 580 C CA . LEU A 1 71 ? 19.512 -0.110 -24.579 1.00 88.00 71 LEU A CA 1
ATOM 581 C C . LEU A 1 71 ? 18.927 -1.475 -24.950 1.00 88.00 71 LEU A C 1
ATOM 583 O O . LEU A 1 71 ? 17.712 -1.591 -25.060 1.00 88.00 71 LEU A O 1
ATOM 587 N N . ASP A 1 72 ? 19.754 -2.510 -25.079 1.00 88.44 72 ASP A N 1
ATOM 588 C CA . ASP A 1 72 ? 19.292 -3.858 -25.430 1.00 88.44 72 ASP A CA 1
ATOM 589 C C . ASP A 1 72 ? 18.328 -4.420 -24.381 1.00 88.44 72 ASP A C 1
ATOM 591 O O . ASP A 1 72 ? 17.288 -4.982 -24.721 1.00 88.44 72 ASP A O 1
ATOM 595 N N . LYS A 1 73 ? 18.610 -4.179 -23.091 1.00 84.00 73 LYS A N 1
ATOM 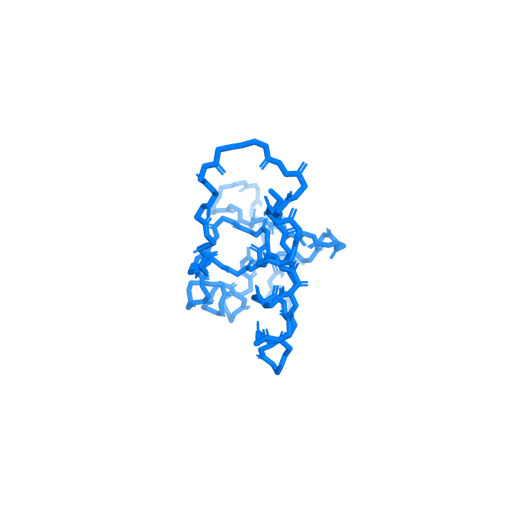596 C CA . LYS A 1 73 ? 17.713 -4.574 -21.993 1.00 84.00 73 LYS A CA 1
ATOM 597 C C . LYS A 1 73 ? 16.399 -3.802 -22.033 1.00 84.00 73 LYS A C 1
ATOM 599 O O . LYS A 1 73 ? 15.361 -4.357 -21.696 1.00 84.00 73 LYS A O 1
ATOM 604 N N . TRP A 1 74 ? 16.444 -2.529 -22.426 1.00 84.31 74 TRP A N 1
ATOM 605 C CA . TRP A 1 74 ? 15.240 -1.716 -22.578 1.00 84.31 74 TRP A CA 1
ATOM 606 C C . TRP A 1 74 ? 14.387 -2.211 -23.751 1.00 84.31 74 TRP A C 1
ATOM 608 O O . TRP A 1 74 ? 13.191 -2.419 -23.570 1.00 84.31 74 TRP A O 1
ATOM 618 N N . ARG A 1 75 ? 15.000 -2.487 -24.912 1.00 84.31 75 ARG A N 1
ATOM 619 C CA . ARG A 1 75 ? 14.307 -3.026 -26.095 1.00 84.31 75 ARG A CA 1
ATOM 620 C C . ARG A 1 75 ? 13.655 -4.377 -25.810 1.00 84.31 75 ARG A C 1
ATOM 622 O O . ARG A 1 75 ? 12.492 -4.540 -26.138 1.00 84.31 75 ARG A O 1
ATOM 629 N N . ALA A 1 76 ? 14.357 -5.292 -25.137 1.00 83.62 76 ALA A N 1
ATOM 630 C CA . ALA A 1 76 ? 13.819 -6.609 -24.775 1.00 83.62 76 ALA A CA 1
ATOM 631 C C . ALA A 1 76 ? 12.592 -6.546 -23.842 1.00 83.62 76 ALA A C 1
ATOM 633 O O . ALA A 1 76 ? 11.822 -7.495 -23.773 1.00 83.62 76 ALA A O 1
ATOM 634 N N . LEU A 1 77 ? 12.423 -5.445 -23.103 1.00 79.62 77 LEU A N 1
ATOM 635 C CA . LEU A 1 77 ? 11.271 -5.220 -22.227 1.00 79.62 77 LEU A CA 1
ATOM 636 C C . LEU A 1 77 ? 10.089 -4.533 -22.935 1.00 79.62 77 LEU A C 1
ATOM 638 O O . LEU A 1 77 ? 8.973 -4.606 -22.429 1.00 79.62 77 LEU A O 1
ATOM 642 N N . HIS A 1 78 ? 10.334 -3.839 -24.054 1.00 79.00 78 HIS A N 1
ATOM 643 C CA . HIS A 1 78 ? 9.335 -3.024 -24.764 1.00 79.00 78 HIS A CA 1
ATOM 644 C C . HIS A 1 78 ? 8.957 -3.575 -26.150 1.00 79.00 78 HIS A C 1
ATOM 646 O O . HIS A 1 78 ? 8.107 -2.973 -26.807 1.00 79.00 78 HIS A O 1
ATOM 652 N N . SER A 1 79 ? 9.565 -4.680 -26.591 1.00 75.44 79 SER A N 1
ATOM 653 C CA . SER A 1 79 ? 9.091 -5.485 -27.726 1.00 75.44 79 SER A CA 1
ATOM 654 C C . SER A 1 79 ? 7.787 -6.189 -27.372 1.00 75.44 79 SER A C 1
ATOM 656 O O . SER A 1 79 ? 6.839 -6.115 -28.178 1.00 75.44 79 SER A O 1
#

Radius of gyration: 17.62 Å; chains: 1; bounding box: 37×19×52 Å